Protein AF-A0A438WHZ0-F1 (afdb_monomer)

Organism: Helicobacter pylori (NCBI:txid210)

Radius of gyration: 22.75 Å; Cα contacts (8 Å, |Δi|>4): 110; chains: 1; bounding box: 43×50×58 Å

Solvent-accessible surface area (backbone atoms only — not comparable to full-atom values): 9147 Å² total; per-residue (Å²): 115,96,33,49,92,77,42,52,37,65,70,54,37,53,51,55,51,53,49,48,54,52,37,53,52,42,37,76,73,68,42,62,84,46,45,66,60,40,54,50,50,60,59,53,35,48,52,41,47,31,70,58,49,83,63,73,44,64,56,17,81,72,33,96,82,54,52,52,55,29,53,59,36,46,59,72,66,65,79,54,83,65,53,58,62,52,50,52,54,44,67,78,35,46,71,59,50,51,50,52,52,42,49,51,32,46,51,51,49,53,50,31,73,75,64,33,46,70,51,44,31,54,49,27,49,54,51,24,74,77,40,74,90,48,71,70,55,53,81,81,60,74,72,53,80,83,76,79,84,71,84,77,77,72,78,83,126

Sequence (157 aa):
CPSKDLSLTPRQRIVIHREIERLKERVSHGHNEDQALLDELLKESEYLAHATCAVCHMCSTLCPLKIDTGSIALNHYQKNPKGEKIASKILNHMQTTTSVARFSLKSARVVQNLIGPHNLVSLTKGIKKFIKPFPKAFHYMPKNNAYPLENKTLKGG

Secondary structure (DSSP, 8-state):
-TTTTTS--HHHHHHHHHHHHHHHHHHHTT-GGGHHHHHHHHHHHIIIIIIT-----HHHHH-TT---THHHHHHHH---HHHHHHHHHHHHTHHHHHHHHHHHHHHHHHHHHHH-HHHHH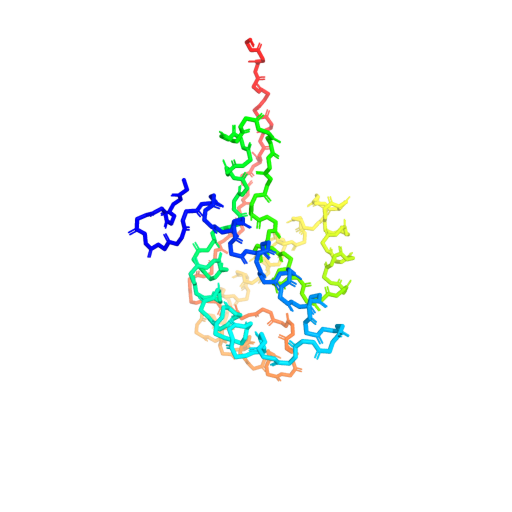HHHHHHHHH-TTSPPP-TTPPPPP------------

pLDDT: mean 90.45, std 9.3, range [38.38, 98.44]

Structure (mmCIF, N/CA/C/O backbone):
data_AF-A0A438WHZ0-F1
#
_entry.id   AF-A0A438WHZ0-F1
#
loop_
_atom_site.group_PDB
_atom_site.id
_atom_site.type_symbol
_atom_site.label_atom_id
_atom_site.label_alt_id
_atom_site.label_comp_id
_atom_site.label_asym_id
_atom_site.label_entity_id
_atom_site.label_seq_id
_atom_site.pdbx_PDB_ins_code
_atom_site.Cartn_x
_atom_site.Cartn_y
_atom_site.Cartn_z
_atom_site.occupancy
_atom_site.B_iso_or_equiv
_atom_site.auth_seq_id
_atom_site.auth_comp_id
_atom_site.auth_asym_id
_atom_site.auth_atom_id
_atom_site.pdbx_PDB_model_num
ATOM 1 N N . CYS A 1 1 ? -14.183 9.418 -6.161 1.00 90.19 1 CYS A N 1
ATOM 2 C CA . CYS A 1 1 ? -13.502 8.205 -5.657 1.00 90.19 1 CYS A CA 1
ATOM 3 C C . CYS A 1 1 ? -13.753 7.089 -6.661 1.00 90.19 1 CYS A C 1
ATOM 5 O O . CYS A 1 1 ? -14.927 6.809 -6.871 1.00 90.19 1 CYS A O 1
ATOM 7 N N . PRO A 1 2 ? -12.721 6.491 -7.283 1.00 91.50 2 PRO A N 1
ATOM 8 C CA . PRO A 1 2 ? -12.910 5.463 -8.315 1.00 91.50 2 PRO A CA 1
ATOM 9 C C . PRO A 1 2 ? -13.674 4.222 -7.833 1.00 91.50 2 PRO A C 1
ATOM 11 O O . PRO A 1 2 ? -14.316 3.554 -8.626 1.00 91.50 2 PRO A O 1
ATOM 14 N N . SER A 1 3 ? -13.641 3.935 -6.530 1.00 93.19 3 SER A N 1
ATOM 15 C CA . SER A 1 3 ? -14.299 2.776 -5.919 1.00 93.19 3 SER A CA 1
ATOM 16 C C . SER A 1 3 ? -15.719 3.039 -5.406 1.00 93.19 3 SER A C 1
ATOM 18 O O . SER A 1 3 ? -16.276 2.178 -4.734 1.00 93.19 3 SER A O 1
ATOM 20 N N . LYS A 1 4 ? -16.296 4.223 -5.667 1.00 90.50 4 LYS A N 1
ATOM 21 C CA . LYS A 1 4 ? -17.597 4.637 -5.105 1.00 90.50 4 LYS A CA 1
ATOM 22 C C . LYS A 1 4 ? -18.710 3.621 -5.387 1.00 90.50 4 LYS A C 1
ATOM 24 O O . LYS A 1 4 ? -19.494 3.352 -4.490 1.00 90.50 4 LYS A O 1
ATOM 29 N N . ASP A 1 5 ? -18.744 3.082 -6.602 1.00 93.62 5 ASP A N 1
ATOM 30 C CA . ASP A 1 5 ? -19.799 2.171 -7.062 1.00 93.62 5 ASP A CA 1
ATOM 31 C C . ASP A 1 5 ? -19.367 0.690 -6.992 1.00 93.62 5 ASP A C 1
ATOM 33 O O . ASP A 1 5 ? -20.034 -0.183 -7.532 1.00 93.62 5 ASP A O 1
ATOM 37 N N . LEU A 1 6 ? -18.235 0.405 -6.331 1.00 95.81 6 LEU A N 1
ATOM 38 C CA . LEU A 1 6 ? -17.695 -0.946 -6.128 1.00 95.81 6 LEU A CA 1
ATOM 39 C C . LEU A 1 6 ? -17.699 -1.359 -4.648 1.00 95.81 6 LEU A C 1
ATOM 41 O O . LEU A 1 6 ? -17.909 -2.525 -4.334 1.00 95.81 6 LEU A O 1
ATOM 45 N N . SER A 1 7 ? -17.409 -0.428 -3.737 1.00 96.25 7 SER A N 1
ATOM 46 C CA . SER A 1 7 ? -17.260 -0.701 -2.304 1.00 96.25 7 SER A CA 1
ATOM 47 C C . SER A 1 7 ? -17.620 0.525 -1.456 1.00 96.25 7 SER A C 1
ATOM 49 O O . SER A 1 7 ? -18.356 1.404 -1.901 1.00 96.25 7 SER A O 1
ATOM 51 N N . LEU A 1 8 ? -17.111 0.614 -0.219 1.00 96.69 8 LEU A N 1
ATOM 52 C CA . LEU A 1 8 ? -17.394 1.744 0.661 1.00 96.69 8 LEU A CA 1
ATOM 53 C C . LEU A 1 8 ? 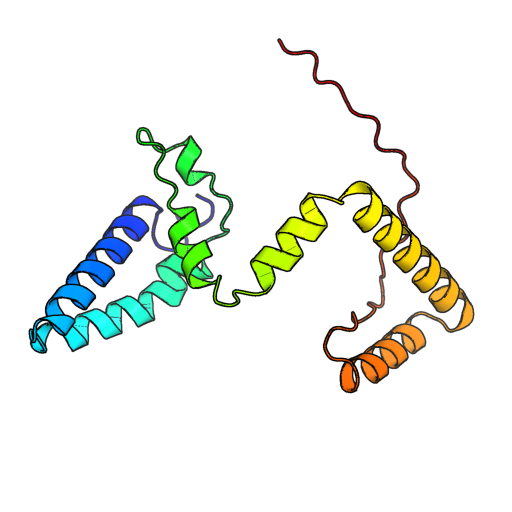-16.854 3.054 0.086 1.00 96.69 8 LEU A C 1
ATOM 55 O O . LEU A 1 8 ? -15.689 3.168 -0.317 1.00 96.69 8 LEU A O 1
ATOM 59 N N . THR A 1 9 ? -17.688 4.087 0.149 1.00 96.00 9 THR A N 1
ATOM 60 C CA . THR A 1 9 ? -17.300 5.465 -0.153 1.00 96.00 9 THR A CA 1
ATOM 61 C C . THR A 1 9 ? -16.282 5.992 0.867 1.00 96.00 9 THR A C 1
ATOM 63 O O . THR A 1 9 ? -16.221 5.497 1.995 1.00 96.00 9 THR A O 1
ATOM 66 N N . PRO A 1 10 ? -15.511 7.052 0.548 1.00 95.75 10 PRO A N 1
ATOM 67 C CA . PRO A 1 10 ? -14.549 7.614 1.495 1.00 95.75 10 PRO A CA 1
ATOM 68 C C . PRO A 1 10 ? -15.151 7.976 2.863 1.00 95.75 10 PRO A C 1
ATOM 70 O O . PRO A 1 10 ? -14.546 7.700 3.893 1.00 95.75 10 PRO A O 1
ATOM 73 N N . ARG A 1 11 ? -16.374 8.528 2.904 1.00 95.44 11 ARG A N 1
ATOM 74 C CA . ARG A 1 11 ? -17.043 8.858 4.175 1.00 95.44 11 ARG A CA 1
ATOM 75 C C . ARG A 1 11 ? -17.396 7.609 4.983 1.00 95.44 11 ARG A C 1
ATOM 77 O O . ARG A 1 11 ? -17.155 7.590 6.183 1.00 95.44 11 ARG A O 1
ATOM 84 N N . GLN A 1 12 ? -17.898 6.559 4.333 1.00 96.62 12 GLN A N 1
ATOM 85 C CA . GLN A 1 12 ? -18.188 5.287 5.003 1.00 96.62 12 GLN A CA 1
ATOM 86 C C . GLN A 1 12 ? -16.912 4.618 5.535 1.00 96.62 12 GLN A C 1
ATOM 88 O O . GLN A 1 12 ? -16.923 4.089 6.640 1.00 96.62 12 GLN A O 1
ATOM 93 N N . ARG A 1 13 ? -15.785 4.712 4.814 1.00 97.19 13 ARG A N 1
ATOM 94 C CA . ARG A 1 13 ? -14.484 4.204 5.292 1.00 97.19 13 ARG A CA 1
ATOM 95 C C . ARG A 1 13 ? -14.008 4.905 6.561 1.00 97.19 13 ARG A C 1
ATOM 97 O O . ARG A 1 13 ? -13.473 4.242 7.438 1.00 97.19 13 ARG A O 1
ATOM 104 N N . ILE A 1 14 ? -14.224 6.220 6.676 1.00 97.06 14 ILE A N 1
ATOM 105 C CA . ILE A 1 14 ? -13.937 6.956 7.919 1.00 97.06 14 ILE A CA 1
ATOM 106 C C . ILE A 1 14 ? -14.783 6.398 9.068 1.00 97.06 14 ILE A C 1
ATOM 108 O O . ILE A 1 14 ? -14.249 6.174 10.147 1.00 97.06 14 ILE A O 1
ATOM 112 N N . VAL A 1 15 ? -16.081 6.171 8.845 1.00 97.75 15 VAL A N 1
ATOM 113 C CA . VAL A 1 15 ? -16.986 5.642 9.881 1.00 97.75 15 VAL A CA 1
ATOM 114 C C . VAL A 1 15 ? -16.538 4.257 10.343 1.00 97.75 15 VAL A C 1
ATOM 116 O O . VAL A 1 15 ? -16.323 4.074 11.535 1.00 97.75 15 VAL A O 1
ATOM 119 N N . ILE A 1 16 ? -16.313 3.325 9.411 1.00 97.62 16 ILE A N 1
ATOM 120 C CA . ILE A 1 16 ? -15.848 1.969 9.739 1.00 97.62 16 ILE A CA 1
ATOM 121 C C . ILE A 1 16 ? -14.506 2.003 10.469 1.00 97.62 16 ILE A C 1
ATOM 123 O O . ILE A 1 16 ? -14.343 1.324 11.474 1.00 97.62 16 ILE A O 1
ATOM 127 N N . HIS A 1 17 ? -13.558 2.829 10.022 1.00 97.56 17 HIS A N 1
ATOM 128 C CA . HIS A 1 17 ? -12.271 2.951 10.699 1.00 97.56 17 HIS A CA 1
ATOM 129 C C . HIS A 1 17 ? -12.419 3.465 12.137 1.00 97.56 17 HIS A C 1
ATOM 131 O O . HIS A 1 17 ? -11.844 2.884 13.050 1.00 97.56 17 HIS A O 1
ATOM 137 N N . ARG A 1 18 ? -13.220 4.515 12.356 1.00 97.94 18 ARG A N 1
ATOM 138 C CA . ARG A 1 18 ? -13.469 5.052 13.705 1.00 97.94 18 ARG A CA 1
ATOM 139 C C . ARG A 1 18 ? -14.157 4.034 14.604 1.00 97.94 18 ARG A C 1
ATOM 141 O O . ARG A 1 18 ? -13.828 3.967 15.781 1.00 97.94 18 ARG A O 1
ATOM 148 N N . GLU A 1 19 ? -15.080 3.255 14.053 1.00 98.19 19 GLU A N 1
ATOM 149 C CA . GLU A 1 19 ? -15.766 2.207 14.802 1.00 98.19 19 GLU A CA 1
ATOM 150 C C . GLU A 1 19 ? -14.821 1.065 15.181 1.00 98.19 19 GLU A C 1
ATOM 152 O O . GLU A 1 19 ? -14.816 0.640 16.330 1.00 98.19 19 GLU A O 1
ATOM 157 N N . ILE A 1 20 ? -13.950 0.635 14.263 1.00 98.06 20 ILE A N 1
ATOM 158 C CA . ILE A 1 20 ? -12.895 -0.342 14.559 1.00 98.06 20 ILE A CA 1
ATOM 159 C C . ILE A 1 20 ? -11.992 0.161 15.693 1.00 98.06 20 ILE A C 1
ATOM 161 O O . ILE A 1 20 ? -11.720 -0.589 16.625 1.00 98.06 20 ILE A O 1
ATOM 165 N N . GLU A 1 21 ? -11.537 1.417 15.650 1.00 97.88 21 GLU A N 1
ATOM 166 C CA . GLU A 1 21 ? -10.695 1.972 16.722 1.00 97.88 21 GLU A CA 1
ATOM 167 C C . GLU A 1 21 ? -11.448 2.069 18.059 1.00 97.88 21 GLU A C 1
ATOM 169 O O . GLU A 1 21 ? -10.898 1.700 19.097 1.00 97.88 21 GLU A O 1
ATOM 174 N N . ARG A 1 22 ? -12.728 2.465 18.040 1.00 98.38 22 ARG A N 1
ATOM 175 C CA . ARG A 1 22 ? -13.587 2.486 19.235 1.00 98.38 22 ARG A CA 1
ATOM 176 C C . ARG A 1 22 ? -13.746 1.090 19.847 1.00 98.38 22 ARG A C 1
ATOM 178 O O . ARG A 1 22 ? -13.654 0.939 21.063 1.00 98.38 22 ARG A O 1
ATOM 185 N N . LEU A 1 23 ? -13.988 0.070 19.023 1.00 98.38 23 LEU A N 1
ATOM 186 C CA . LEU A 1 23 ? -14.145 -1.313 19.482 1.00 98.38 23 LEU A CA 1
ATOM 187 C C . LEU A 1 23 ? -12.828 -1.882 20.019 1.00 98.38 23 LEU A C 1
ATOM 189 O O . LEU A 1 23 ? -12.837 -2.516 21.070 1.00 98.38 23 LEU A O 1
ATOM 193 N N . LYS A 1 24 ? -11.687 -1.604 19.369 1.00 97.75 24 LYS A N 1
ATOM 194 C CA . LYS A 1 24 ? -10.358 -1.971 19.897 1.00 97.75 24 LYS A CA 1
ATOM 195 C C . LYS A 1 24 ? -10.135 -1.402 21.295 1.00 97.75 24 LYS A C 1
ATOM 197 O O . LYS A 1 24 ? -9.682 -2.123 22.182 1.00 97.75 24 LYS A O 1
ATOM 202 N N . GLU A 1 25 ? -10.466 -0.127 21.491 1.00 98.06 25 GLU A N 1
ATOM 203 C CA . GLU A 1 25 ? -10.366 0.518 22.798 1.00 98.06 25 GLU A CA 1
ATOM 204 C C . GLU A 1 25 ? -11.272 -0.180 23.819 1.00 98.06 25 GLU A C 1
ATOM 206 O O . GLU A 1 25 ? -10.791 -0.572 24.881 1.00 98.06 25 GLU A O 1
ATOM 211 N N . ARG A 1 26 ? -12.548 -0.425 23.500 1.00 98.00 26 ARG A N 1
ATOM 212 C CA . ARG A 1 26 ? -13.471 -1.107 24.424 1.00 98.00 26 ARG A CA 1
ATOM 213 C C . ARG A 1 26 ? -13.014 -2.512 24.805 1.00 98.00 26 ARG A C 1
ATOM 215 O O . ARG A 1 26 ? -12.980 -2.825 25.996 1.00 98.00 26 ARG A O 1
ATOM 222 N N . VAL A 1 27 ? -12.604 -3.321 23.831 1.00 97.56 27 VAL A N 1
ATOM 223 C CA . VAL A 1 27 ? -12.056 -4.664 24.072 1.00 97.56 27 VAL A CA 1
ATOM 224 C C . VAL A 1 27 ? -10.834 -4.588 24.992 1.00 97.56 27 VAL A C 1
ATOM 226 O O . VAL A 1 27 ? -10.744 -5.346 25.955 1.00 97.56 27 VAL A O 1
ATOM 229 N N . SER A 1 28 ? -9.925 -3.631 24.767 1.00 96.38 28 SER A N 1
ATOM 230 C CA . SER A 1 28 ? -8.739 -3.457 25.622 1.00 96.38 28 SER A CA 1
ATOM 231 C C . SER A 1 28 ? -9.067 -3.083 27.076 1.00 96.38 28 SER A C 1
ATOM 233 O O . SER A 1 28 ? -8.283 -3.386 27.972 1.00 96.38 28 SER A O 1
ATOM 235 N N . HIS A 1 29 ? -10.244 -2.497 27.321 1.00 97.00 29 HIS A N 1
ATOM 236 C CA . HIS A 1 29 ? -10.765 -2.176 28.655 1.00 97.00 29 HIS A CA 1
ATOM 237 C C . HIS A 1 29 ? -11.614 -3.305 29.276 1.00 97.00 29 HIS A C 1
ATOM 239 O O . HIS A 1 29 ? -12.212 -3.110 30.332 1.00 97.00 29 HIS A O 1
ATOM 245 N N . GLY A 1 30 ? -11.665 -4.490 28.656 1.00 94.56 30 GLY A N 1
ATOM 246 C CA . GLY A 1 30 ? -12.336 -5.674 29.204 1.00 94.56 30 GLY A CA 1
ATOM 247 C C . GLY A 1 30 ? -13.766 -5.910 28.711 1.00 94.56 30 GLY A C 1
ATOM 248 O O . GLY A 1 30 ? -14.410 -6.848 29.182 1.00 94.56 30 GLY A O 1
ATOM 249 N N . HIS A 1 31 ? -14.260 -5.120 27.750 1.00 95.31 31 HIS A N 1
ATOM 250 C CA . HIS A 1 31 ? -15.553 -5.350 27.088 1.00 95.31 31 HIS A CA 1
ATOM 251 C C . HIS A 1 31 ? -15.442 -6.436 26.011 1.00 95.31 31 HIS A C 1
ATOM 253 O O . HIS A 1 31 ? -15.462 -6.159 24.811 1.00 95.31 31 HIS A O 1
ATOM 259 N N . ASN A 1 32 ? -15.279 -7.688 26.435 1.00 93.62 32 ASN A N 1
ATOM 260 C CA . ASN A 1 32 ? -15.063 -8.815 25.524 1.00 93.62 32 ASN A CA 1
ATOM 261 C C . ASN A 1 32 ? -16.284 -9.129 24.640 1.00 93.62 32 ASN A C 1
ATOM 263 O O . ASN A 1 32 ? -16.133 -9.790 23.614 1.00 93.62 32 ASN A O 1
ATOM 267 N N . GLU A 1 33 ? -17.480 -8.648 24.995 1.00 95.88 33 GLU A N 1
ATOM 268 C CA . GLU A 1 33 ? -18.689 -8.778 24.174 1.00 95.88 33 GLU A CA 1
ATOM 269 C C . GLU A 1 33 ? -18.556 -8.117 22.789 1.00 95.88 33 GLU A C 1
ATOM 271 O O . GLU A 1 33 ? -19.168 -8.574 21.824 1.00 95.88 33 GLU A O 1
ATOM 276 N N . ASP A 1 34 ? -17.705 -7.094 22.671 1.00 96.81 34 ASP A N 1
ATOM 277 C CA . ASP A 1 34 ? -17.465 -6.353 21.428 1.00 96.81 34 ASP A CA 1
ATOM 278 C C . ASP A 1 34 ? -16.502 -7.082 20.467 1.00 96.81 34 ASP A C 1
ATOM 280 O O . ASP A 1 34 ? -16.398 -6.711 19.294 1.00 96.81 34 ASP A O 1
ATOM 284 N N . GLN A 1 35 ? -15.804 -8.125 20.936 1.00 97.69 35 GLN A N 1
ATOM 285 C CA . GLN A 1 35 ? -14.753 -8.815 20.178 1.00 97.69 35 GLN A CA 1
ATOM 286 C C . GLN A 1 35 ? -15.276 -9.406 18.862 1.00 97.69 35 GLN A C 1
ATOM 288 O O . GLN A 1 35 ? -14.630 -9.270 17.825 1.00 97.69 35 GLN A O 1
ATOM 293 N N . ALA A 1 36 ? -16.464 -10.017 18.883 1.00 97.81 36 ALA A N 1
ATOM 294 C CA . ALA A 1 36 ? -17.042 -10.651 17.698 1.00 97.81 36 ALA A CA 1
ATOM 295 C C . ALA A 1 36 ? -17.312 -9.637 16.573 1.00 97.81 36 ALA A C 1
ATOM 297 O O . ALA A 1 36 ? -16.990 -9.894 15.413 1.00 97.81 36 ALA A O 1
ATOM 298 N N . LEU A 1 37 ? -17.848 -8.463 16.923 1.00 97.94 37 LEU A N 1
ATOM 299 C CA . LEU A 1 37 ? -18.095 -7.386 15.966 1.00 97.94 37 LEU A CA 1
ATOM 300 C C . LEU A 1 37 ? -16.782 -6.779 15.457 1.00 97.94 37 LEU A C 1
ATOM 302 O O . LEU A 1 37 ? -16.661 -6.479 14.269 1.00 97.94 37 LEU A O 1
ATOM 306 N N . LEU A 1 38 ? -15.792 -6.607 16.338 1.00 98.44 38 LEU A N 1
ATOM 307 C CA . LEU A 1 38 ? -14.470 -6.116 15.951 1.00 98.44 38 LEU A CA 1
ATOM 308 C C . LEU A 1 38 ? -13.823 -7.027 14.900 1.00 98.44 38 LEU A C 1
ATOM 310 O O . LEU A 1 38 ? -13.335 -6.532 13.882 1.00 98.44 38 LEU A O 1
ATOM 314 N N . ASP A 1 39 ? -13.846 -8.340 15.124 1.00 98.25 39 ASP A N 1
ATOM 315 C CA . ASP A 1 39 ? -13.258 -9.320 14.209 1.00 98.25 39 ASP A CA 1
ATOM 316 C C . ASP A 1 39 ? -13.969 -9.337 12.849 1.00 98.25 39 ASP A C 1
ATOM 318 O O . ASP A 1 39 ? -13.313 -9.399 11.804 1.00 98.25 39 ASP A O 1
ATOM 322 N N . GLU A 1 40 ? -15.299 -9.218 12.841 1.00 98.06 40 GLU A N 1
ATOM 323 C CA . GLU A 1 40 ? -16.081 -9.102 11.608 1.00 98.06 40 GLU A CA 1
ATOM 324 C C . GLU A 1 40 ? -15.721 -7.830 10.828 1.00 98.06 40 GLU A C 1
ATOM 326 O O . GLU A 1 40 ? -15.415 -7.898 9.634 1.00 98.06 40 GLU A O 1
ATOM 331 N N . LEU A 1 41 ? -15.677 -6.674 11.499 1.00 98.06 41 LEU A N 1
ATOM 332 C CA . LEU A 1 41 ? -15.341 -5.408 10.848 1.00 98.06 41 LEU A CA 1
ATOM 333 C C . LEU A 1 41 ? -13.911 -5.394 10.307 1.00 98.06 41 LEU A C 1
ATOM 335 O O . LEU A 1 41 ? -13.705 -4.914 9.193 1.00 98.06 41 LEU A O 1
ATOM 339 N N . LEU A 1 42 ? -12.941 -5.930 11.054 1.00 97.69 42 LEU A N 1
ATOM 340 C CA . LEU A 1 42 ? -11.555 -6.057 10.593 1.00 97.69 42 LEU A CA 1
ATOM 341 C C . LEU A 1 42 ? -11.453 -6.946 9.351 1.00 97.69 42 LEU A C 1
ATOM 343 O O . LEU A 1 42 ? -10.704 -6.633 8.426 1.00 97.69 42 LEU A O 1
ATOM 347 N N . LYS A 1 43 ? -12.211 -8.045 9.312 1.00 98.12 43 LYS A N 1
ATOM 348 C CA . LYS A 1 43 ? -12.224 -8.965 8.173 1.00 98.12 43 LYS A CA 1
ATOM 349 C C . LYS A 1 43 ? -12.836 -8.317 6.931 1.00 98.12 43 LYS A C 1
ATOM 351 O O . LYS A 1 43 ? -12.234 -8.362 5.859 1.00 98.12 43 LYS A O 1
ATOM 356 N N . GLU A 1 44 ? -14.012 -7.713 7.055 1.00 97.69 44 GLU A N 1
ATOM 357 C CA . GLU A 1 44 ? -14.722 -7.124 5.914 1.00 97.69 44 GLU A CA 1
ATOM 358 C C . GLU A 1 44 ? -14.045 -5.834 5.411 1.00 97.69 44 GLU A C 1
ATOM 360 O O . GLU A 1 44 ? -14.036 -5.544 4.204 1.00 97.69 44 GLU A O 1
ATOM 365 N N . SER A 1 45 ? -13.399 -5.068 6.304 1.00 97.00 45 SER A N 1
ATOM 366 C CA . SER A 1 45 ? -12.688 -3.842 5.925 1.00 97.00 45 SER A CA 1
ATOM 367 C C . SER A 1 45 ? -11.499 -4.103 4.997 1.00 97.00 45 SER A C 1
ATOM 369 O O . SER A 1 45 ? -11.181 -3.230 4.180 1.00 97.00 45 SER A O 1
ATOM 371 N N . GLU A 1 46 ? -10.885 -5.293 5.044 1.00 97.38 46 GLU A N 1
ATOM 372 C CA . GLU A 1 46 ? -9.790 -5.686 4.143 1.00 97.38 46 GLU A CA 1
ATOM 373 C C . GLU A 1 46 ? -10.144 -5.443 2.678 1.00 97.38 46 GLU A C 1
ATOM 375 O O . GLU A 1 46 ? -9.385 -4.796 1.954 1.00 97.38 46 GLU A O 1
ATOM 380 N N . TYR A 1 47 ? -11.320 -5.884 2.237 1.00 97.31 47 TYR A N 1
ATOM 381 C CA . TYR A 1 47 ? -11.752 -5.660 0.862 1.00 97.31 47 TYR A CA 1
ATOM 382 C C . TYR A 1 47 ? -12.469 -4.316 0.701 1.00 97.31 47 TYR A C 1
ATOM 384 O O . TYR A 1 47 ? -12.122 -3.495 -0.162 1.00 97.31 47 TYR A O 1
ATOM 392 N N . LEU A 1 48 ? -13.461 -4.066 1.557 1.00 96.94 48 LEU A N 1
ATOM 393 C CA . LEU A 1 48 ? -14.410 -2.972 1.379 1.00 96.94 48 LEU A CA 1
ATOM 394 C C . LEU A 1 48 ? -13.802 -1.584 1.630 1.00 96.94 48 LEU A C 1
ATOM 396 O O . LEU A 1 48 ? -14.239 -0.605 1.016 1.00 96.94 48 LEU A O 1
ATOM 400 N N . ALA A 1 49 ? -12.780 -1.490 2.485 1.00 95.62 49 ALA A N 1
ATOM 401 C CA . ALA A 1 49 ? -12.118 -0.232 2.827 1.00 95.62 49 ALA A CA 1
ATOM 402 C C . ALA A 1 49 ? -10.683 -0.130 2.285 1.00 95.62 49 ALA A C 1
ATOM 404 O O . ALA A 1 49 ? -10.296 0.952 1.823 1.00 95.62 49 ALA A O 1
ATOM 405 N N . HIS A 1 50 ? -9.909 -1.221 2.317 1.00 96.25 50 HIS A N 1
ATOM 406 C CA . HIS A 1 50 ? -8.472 -1.185 2.025 1.00 96.25 50 HIS A CA 1
ATOM 407 C C . HIS A 1 50 ? -8.133 -1.617 0.590 1.00 96.25 50 HIS A C 1
ATOM 409 O O . HIS A 1 50 ? -7.647 -0.786 -0.179 1.00 96.25 50 HIS A O 1
ATOM 415 N N . ALA A 1 51 ? -8.442 -2.853 0.184 1.00 95.94 51 ALA A N 1
ATOM 416 C CA . ALA A 1 51 ? -8.027 -3.414 -1.113 1.00 95.94 51 ALA A CA 1
ATOM 417 C C . ALA A 1 51 ? -8.631 -2.686 -2.314 1.00 95.94 51 ALA A C 1
ATOM 419 O O . ALA A 1 51 ? -8.003 -2.555 -3.362 1.00 95.94 51 ALA A O 1
ATOM 420 N N . THR A 1 52 ? -9.840 -2.161 -2.150 1.00 96.56 52 THR A N 1
ATOM 421 C CA . THR A 1 52 ? -10.521 -1.364 -3.176 1.00 96.56 52 THR A CA 1
ATOM 422 C C . THR A 1 52 ? -10.109 0.116 -3.153 1.00 96.56 52 THR A C 1
ATOM 424 O O . THR A 1 52 ? -10.668 0.931 -3.886 1.00 96.56 52 THR A O 1
ATOM 427 N N . CYS A 1 53 ? -9.170 0.532 -2.295 1.00 95.75 53 CYS A N 1
ATOM 428 C CA . CYS A 1 53 ? -8.622 1.888 -2.286 1.00 95.75 53 CYS A CA 1
ATOM 429 C C . CYS A 1 53 ? -7.450 2.025 -3.262 1.00 95.75 53 CYS A C 1
ATOM 431 O O . CYS A 1 53 ? -6.438 1.354 -3.119 1.00 95.75 53 CYS A O 1
ATOM 433 N N . ALA A 1 54 ? -7.529 2.987 -4.183 1.00 94.75 54 ALA A N 1
ATOM 434 C CA . ALA A 1 54 ? -6.409 3.311 -5.071 1.00 94.75 54 ALA A CA 1
ATOM 435 C C . ALA A 1 54 ? -5.289 4.129 -4.394 1.00 94.75 54 ALA A C 1
ATOM 437 O O . ALA A 1 54 ? -4.280 4.404 -5.031 1.00 94.75 54 ALA A O 1
ATOM 438 N N . VAL A 1 55 ? -5.489 4.582 -3.146 1.00 95.19 55 VAL A N 1
ATOM 439 C CA . VAL A 1 55 ? -4.521 5.399 -2.381 1.00 95.19 55 VAL A CA 1
ATOM 440 C C . VAL A 1 55 ? -4.039 6.633 -3.172 1.00 95.19 55 VAL A C 1
ATOM 442 O O . VAL A 1 55 ? -2.893 7.051 -3.120 1.00 95.19 55 VAL A O 1
ATOM 445 N N . CYS A 1 56 ? -4.942 7.239 -3.946 1.00 94.31 56 CYS A N 1
ATOM 446 C CA . CYS A 1 56 ? -4.643 8.421 -4.762 1.00 94.31 56 CYS A CA 1
ATOM 447 C C . CYS A 1 56 ? -4.804 9.749 -4.003 1.00 94.31 56 CYS A C 1
ATOM 449 O O . CYS A 1 56 ? -4.552 10.803 -4.575 1.00 94.31 56 CYS A O 1
ATOM 451 N N . HIS A 1 57 ? -5.294 9.718 -2.758 1.00 94.50 57 HIS A N 1
ATOM 452 C CA . HIS A 1 57 ? -5.529 10.884 -1.888 1.00 94.50 57 HIS A CA 1
ATOM 453 C C . HIS A 1 57 ? -6.476 11.975 -2.443 1.00 94.50 57 HIS A C 1
ATOM 455 O O . HIS A 1 57 ? -6.760 12.962 -1.768 1.00 94.50 57 HIS A O 1
ATOM 461 N N . MET A 1 58 ? -7.087 11.773 -3.618 1.00 94.00 58 MET A N 1
ATOM 462 C CA . MET A 1 58 ? -8.052 12.708 -4.227 1.00 94.00 58 MET A CA 1
ATOM 463 C C . MET A 1 58 ? -9.332 12.908 -3.399 1.00 94.00 58 MET A C 1
ATOM 465 O O . MET A 1 58 ? -10.108 13.819 -3.659 1.00 94.00 58 MET A O 1
ATOM 469 N N . CYS A 1 59 ? -9.600 12.063 -2.401 1.00 94.31 59 CYS A N 1
ATOM 470 C CA . CYS A 1 59 ? -10.682 12.316 -1.451 1.00 94.31 59 CYS A CA 1
ATOM 471 C C . CYS A 1 59 ? -10.435 13.573 -0.604 1.00 94.31 59 CYS A C 1
ATOM 473 O O . CYS A 1 59 ? -11.403 14.242 -0.249 1.00 94.31 59 CYS A O 1
ATOM 475 N N . SER A 1 60 ? -9.171 13.910 -0.321 1.00 95.69 60 SER A N 1
ATOM 476 C CA . SER A 1 60 ? -8.808 15.085 0.478 1.00 95.69 60 SER A CA 1
ATOM 477 C C . SER A 1 60 ? -9.151 16.391 -0.242 1.00 95.69 60 SER A C 1
ATOM 479 O O . SER A 1 60 ? -9.685 17.308 0.374 1.00 95.69 60 SER A O 1
ATOM 481 N N . THR A 1 61 ? -8.954 16.449 -1.564 1.00 94.25 61 THR A N 1
ATOM 482 C CA . THR A 1 61 ? -9.238 17.655 -2.363 1.00 94.25 61 THR A CA 1
ATOM 483 C C . THR A 1 61 ? -10.729 17.983 -2.444 1.00 94.25 61 THR A C 1
ATOM 485 O O . THR A 1 61 ? -11.094 19.145 -2.586 1.00 94.25 61 THR A O 1
ATOM 488 N N . LEU A 1 62 ? -11.592 16.969 -2.334 1.00 91.75 62 LEU A N 1
ATOM 489 C CA . LEU A 1 62 ? -13.050 17.119 -2.343 1.00 91.75 62 LEU A CA 1
ATOM 490 C C . LEU A 1 62 ? -13.645 17.281 -0.937 1.00 91.75 62 LEU A C 1
ATOM 492 O O . LEU A 1 62 ? -14.812 17.647 -0.797 1.00 91.75 62 LEU A O 1
ATOM 496 N N . CYS A 1 63 ? -12.892 16.953 0.115 1.00 94.00 63 CYS A N 1
ATOM 497 C CA . CYS A 1 63 ? -13.374 17.046 1.484 1.00 94.00 63 CYS A CA 1
ATOM 498 C C . CYS A 1 63 ? -13.286 18.504 1.970 1.00 94.00 63 CYS A C 1
ATOM 500 O O . CYS A 1 63 ? -12.183 19.046 2.017 1.00 94.00 63 CYS A O 1
ATOM 502 N N . PRO A 1 64 ? -14.385 19.132 2.432 1.00 95.38 64 PRO A N 1
ATOM 503 C CA . PRO A 1 64 ? -14.336 20.505 2.949 1.00 95.38 64 PRO A CA 1
ATOM 504 C C . PRO A 1 64 ? -13.439 20.643 4.189 1.00 95.38 64 PRO A C 1
ATOM 506 O O . PRO A 1 64 ? -12.905 21.712 4.454 1.00 95.38 64 PRO A O 1
ATOM 509 N N . LEU A 1 65 ? -13.236 19.545 4.924 1.00 95.62 65 LEU A N 1
ATOM 510 C CA . LEU A 1 65 ? -12.362 19.475 6.096 1.00 95.62 65 LEU A CA 1
ATOM 511 C C . LEU A 1 65 ? -10.949 18.969 5.761 1.00 95.62 65 LEU A C 1
ATOM 513 O O . LEU A 1 65 ? -10.165 18.723 6.671 1.00 95.62 65 LEU A O 1
ATOM 517 N N . LYS A 1 66 ? -10.632 18.761 4.473 1.00 93.50 66 LYS A N 1
ATOM 518 C CA . LYS A 1 66 ? -9.336 18.249 3.986 1.00 93.50 66 LYS A CA 1
ATOM 519 C C . LYS A 1 66 ? -8.900 16.921 4.622 1.00 93.50 66 LYS A C 1
ATOM 521 O O . LYS A 1 66 ? -7.711 16.626 4.723 1.00 93.50 66 LYS A O 1
ATOM 526 N N . ILE A 1 67 ? -9.866 16.100 5.040 1.00 95.62 67 ILE A N 1
ATOM 527 C CA . ILE A 1 67 ? -9.590 14.786 5.624 1.00 95.62 67 ILE A CA 1
ATOM 528 C C . ILE A 1 67 ? -9.088 13.855 4.525 1.00 95.62 67 ILE A C 1
ATOM 530 O O . ILE A 1 67 ? -9.777 13.605 3.531 1.00 95.62 67 ILE A O 1
ATOM 534 N N . ASP A 1 68 ? -7.904 13.293 4.735 1.00 95.31 68 ASP A N 1
ATOM 535 C CA . ASP A 1 68 ? -7.318 12.321 3.830 1.00 95.31 68 ASP A CA 1
ATOM 536 C C . ASP A 1 68 ? -7.684 10.882 4.214 1.00 95.31 68 ASP A C 1
ATOM 538 O O . ASP A 1 68 ? -6.967 10.185 4.929 1.00 95.31 68 ASP A O 1
ATOM 542 N N . THR A 1 69 ? -8.809 10.404 3.687 1.00 95.88 69 THR A N 1
ATOM 543 C CA . THR A 1 69 ? -9.229 9.004 3.846 1.00 95.88 69 THR A CA 1
ATOM 544 C C . THR A 1 69 ? -8.253 8.011 3.206 1.00 95.88 69 THR A C 1
ATOM 546 O O . THR A 1 69 ? -8.188 6.861 3.638 1.00 95.88 69 THR A O 1
ATOM 549 N N . GLY A 1 70 ? -7.495 8.419 2.179 1.00 95.56 70 GLY A N 1
ATOM 550 C CA . GLY A 1 70 ? -6.537 7.543 1.498 1.00 95.56 70 GLY A CA 1
ATOM 551 C C . GLY A 1 70 ? -5.467 7.015 2.452 1.00 95.56 70 GLY A C 1
ATOM 552 O O . GLY A 1 70 ? -5.080 5.849 2.351 1.00 95.56 70 GLY A O 1
ATOM 553 N N . SER A 1 71 ? -5.089 7.835 3.436 1.00 95.56 71 SER A N 1
ATOM 554 C CA . SER A 1 71 ? -4.132 7.479 4.484 1.00 95.56 71 SER A CA 1
ATOM 555 C C . SER A 1 71 ? -4.563 6.280 5.338 1.00 95.56 71 SER A C 1
ATOM 557 O O . SER A 1 71 ? -3.703 5.534 5.789 1.00 95.56 71 SER A O 1
ATOM 559 N N . ILE A 1 72 ? -5.866 6.011 5.496 1.00 95.75 72 ILE A N 1
ATOM 560 C CA . ILE A 1 72 ? -6.350 4.823 6.230 1.00 95.75 72 ILE A CA 1
ATOM 561 C C . ILE A 1 72 ? -5.871 3.538 5.539 1.00 95.75 72 ILE A C 1
ATOM 563 O O . ILE A 1 72 ? -5.321 2.643 6.175 1.00 95.75 72 ILE A O 1
ATOM 567 N N . ALA A 1 73 ? -6.048 3.450 4.217 1.00 95.50 73 ALA A N 1
ATOM 568 C CA . ALA A 1 73 ? -5.576 2.304 3.443 1.00 95.50 73 ALA A CA 1
ATOM 569 C C . ALA A 1 73 ? -4.045 2.287 3.325 1.00 95.50 73 ALA A C 1
ATOM 571 O O . ALA A 1 73 ? -3.443 1.219 3.387 1.00 95.50 73 ALA A O 1
ATOM 572 N N . LEU A 1 74 ? -3.402 3.453 3.199 1.00 93.31 74 LEU A N 1
ATOM 573 C CA . LEU A 1 74 ? -1.941 3.540 3.168 1.00 93.31 74 LEU A CA 1
ATOM 574 C C . LEU A 1 74 ? -1.315 2.967 4.447 1.00 93.31 74 LEU A C 1
ATOM 576 O O . LEU A 1 74 ? -0.451 2.096 4.360 1.00 93.31 74 LEU A O 1
ATOM 580 N N . ASN A 1 75 ? -1.786 3.404 5.616 1.00 92.00 75 ASN A N 1
ATOM 581 C CA . ASN A 1 75 ? -1.280 2.963 6.916 1.00 92.00 75 ASN A CA 1
ATOM 582 C C . ASN A 1 75 ? -1.516 1.465 7.139 1.00 92.00 75 ASN A C 1
ATOM 584 O O . ASN A 1 75 ? -0.659 0.784 7.696 1.00 92.00 75 ASN A O 1
ATOM 588 N N . HIS A 1 76 ? -2.630 0.928 6.630 1.00 92.19 76 HIS A N 1
ATOM 589 C CA . HIS A 1 76 ? -2.894 -0.513 6.637 1.00 92.19 76 HIS A CA 1
ATOM 590 C C . HIS A 1 76 ? -1.819 -1.321 5.888 1.00 92.19 76 HIS A C 1
ATOM 592 O O . HIS A 1 76 ? -1.405 -2.397 6.331 1.00 92.19 76 HIS A O 1
ATOM 598 N N . TYR A 1 77 ? -1.321 -0.793 4.764 1.00 87.38 77 TYR A N 1
ATOM 599 C CA . TYR A 1 77 ? -0.290 -1.448 3.950 1.00 87.38 77 TYR A CA 1
ATOM 600 C C . TYR A 1 77 ? 1.147 -1.157 4.392 1.00 87.38 77 TYR A C 1
ATOM 602 O O . TYR A 1 77 ? 2.045 -1.963 4.122 1.00 87.38 77 TYR A O 1
ATOM 610 N N . GLN A 1 78 ? 1.397 -0.037 5.069 1.00 82.62 78 GLN A N 1
ATOM 611 C CA . GLN A 1 78 ? 2.728 0.369 5.523 1.00 82.62 78 GLN A CA 1
ATOM 612 C C . GLN A 1 78 ? 3.197 -0.442 6.743 1.00 82.62 78 GLN A C 1
ATOM 614 O O . GLN A 1 78 ? 3.324 0.058 7.853 1.00 82.62 78 GLN A O 1
ATOM 619 N N . LYS A 1 79 ? 3.524 -1.720 6.520 1.00 75.69 79 LYS A N 1
ATOM 620 C CA . LYS A 1 79 ? 4.001 -2.643 7.569 1.00 75.69 79 LYS A CA 1
ATOM 621 C C . LYS A 1 79 ? 5.530 -2.714 7.700 1.00 75.69 79 LYS A C 1
ATOM 623 O O . LYS A 1 79 ? 6.032 -3.386 8.594 1.00 75.69 79 LYS A O 1
ATOM 628 N N . ASN A 1 80 ? 6.294 -2.075 6.803 1.00 80.25 80 ASN A N 1
ATOM 629 C CA . ASN A 1 80 ? 7.757 -2.198 6.772 1.00 80.25 80 ASN A CA 1
ATOM 630 C C . ASN A 1 80 ? 8.479 -0.877 7.109 1.00 80.25 80 ASN A C 1
ATOM 632 O O . ASN A 1 80 ? 8.620 -0.026 6.225 1.00 80.25 80 ASN A O 1
ATOM 636 N N . PRO A 1 81 ? 9.057 -0.740 8.318 1.00 77.69 81 PRO A N 1
ATOM 637 C CA . PRO A 1 81 ? 9.736 0.486 8.752 1.00 77.69 81 PRO A CA 1
ATOM 638 C C . PRO A 1 81 ? 11.016 0.800 7.957 1.00 77.69 81 PRO A C 1
ATOM 640 O O . PRO A 1 81 ? 11.509 1.927 7.967 1.00 77.69 81 PRO A O 1
ATOM 643 N N . LYS A 1 82 ? 11.588 -0.174 7.231 1.00 83.38 82 LYS A N 1
ATOM 644 C CA . LYS A 1 82 ? 12.747 0.072 6.353 1.00 83.38 82 LYS A CA 1
ATOM 645 C C . LYS A 1 82 ? 12.347 0.722 5.024 1.00 83.38 82 LYS A C 1
ATOM 647 O O . LYS A 1 82 ? 13.196 1.348 4.390 1.00 83.38 82 LYS A O 1
ATOM 652 N N . GLY A 1 83 ? 11.087 0.574 4.606 1.00 84.81 83 GLY A N 1
ATOM 653 C CA . GLY A 1 83 ? 10.585 1.093 3.331 1.00 84.81 83 GLY A CA 1
ATOM 654 C C . GLY A 1 83 ? 10.661 2.615 3.253 1.00 84.81 83 GLY A C 1
ATOM 655 O O . GLY A 1 83 ? 11.136 3.152 2.256 1.00 84.81 83 GLY A O 1
ATOM 6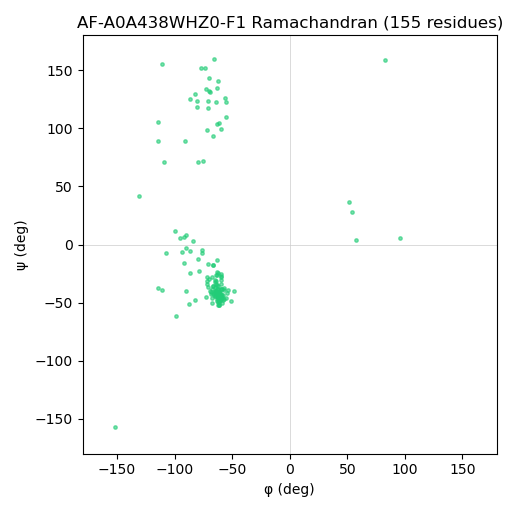56 N N . GLU A 1 84 ? 10.302 3.298 4.338 1.00 84.00 84 GLU A N 1
ATOM 657 C CA . GLU A 1 84 ? 10.329 4.760 4.430 1.00 84.00 84 GLU A CA 1
ATOM 658 C C . GLU A 1 84 ? 11.741 5.329 4.226 1.00 84.00 84 GLU A C 1
ATOM 660 O O . GLU A 1 84 ? 11.940 6.248 3.433 1.00 84.00 84 GLU A O 1
ATOM 665 N N . LYS A 1 85 ? 12.756 4.718 4.852 1.00 88.75 85 LYS A N 1
ATOM 666 C CA . LYS A 1 85 ? 14.162 5.133 4.695 1.00 88.75 85 LYS A CA 1
ATOM 667 C C . LYS A 1 85 ? 14.681 4.954 3.267 1.00 88.75 85 LYS A C 1
ATOM 669 O O . LYS A 1 85 ? 15.540 5.710 2.821 1.00 88.75 85 LYS A O 1
ATOM 674 N N . ILE A 1 86 ? 14.215 3.925 2.560 1.00 90.50 86 ILE A N 1
ATOM 675 C CA . ILE A 1 86 ? 14.585 3.698 1.156 1.00 90.50 86 ILE A CA 1
ATOM 676 C C . ILE A 1 86 ? 13.880 4.726 0.269 1.00 90.50 86 ILE A C 1
ATOM 678 O O . ILE A 1 86 ? 14.525 5.340 -0.580 1.00 90.50 86 ILE A O 1
ATOM 682 N N . ALA A 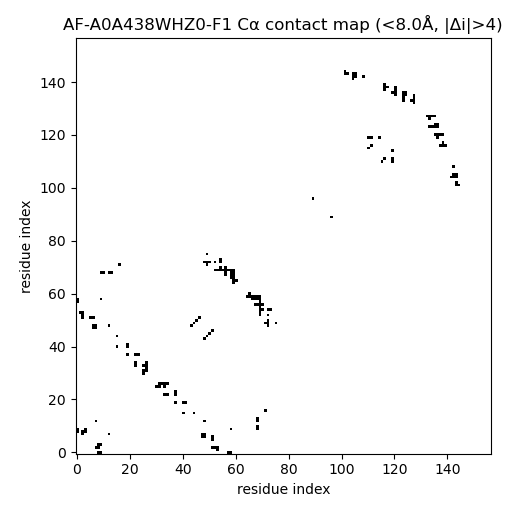1 87 ? 12.584 4.944 0.497 1.00 88.94 87 ALA A N 1
ATOM 683 C CA . ALA A 1 87 ? 11.793 5.922 -0.238 1.00 88.94 87 ALA A CA 1
ATOM 684 C C . ALA A 1 87 ? 12.373 7.335 -0.092 1.00 88.94 87 ALA A C 1
ATOM 686 O O . ALA A 1 87 ? 12.580 8.008 -1.099 1.00 88.94 87 ALA A O 1
ATOM 687 N N . SER A 1 88 ? 12.733 7.756 1.124 1.00 90.19 88 SER A N 1
ATOM 688 C CA . SER A 1 88 ? 13.327 9.077 1.355 1.00 90.19 88 SER A CA 1
ATOM 689 C C . SER A 1 88 ? 14.672 9.245 0.644 1.00 90.19 88 SER A C 1
ATOM 691 O O . SER A 1 88 ? 14.912 10.275 0.016 1.00 90.19 88 SER A O 1
ATOM 693 N N . LYS A 1 89 ? 15.531 8.216 0.642 1.00 93.88 89 LYS A N 1
ATOM 694 C CA . LYS A 1 89 ? 16.790 8.246 -0.121 1.00 93.88 89 LYS A CA 1
ATOM 695 C C . LYS A 1 89 ? 16.561 8.381 -1.625 1.00 93.88 89 LYS A C 1
ATOM 697 O O . LYS A 1 89 ? 17.279 9.154 -2.256 1.00 93.88 89 LYS A O 1
ATOM 702 N N . ILE A 1 90 ? 15.582 7.658 -2.178 1.00 94.44 90 ILE A N 1
ATOM 703 C CA . ILE A 1 90 ? 15.201 7.752 -3.596 1.00 94.44 90 ILE A CA 1
ATOM 704 C C . ILE A 1 90 ? 14.708 9.165 -3.916 1.00 94.44 90 ILE A C 1
ATOM 706 O O . ILE A 1 90 ? 15.204 9.772 -4.863 1.00 94.44 90 ILE A O 1
ATOM 710 N N . LEU A 1 91 ? 13.793 9.703 -3.104 1.00 92.25 91 LEU A N 1
ATOM 711 C CA . LEU A 1 91 ? 13.211 11.036 -3.290 1.00 92.25 91 LEU A CA 1
ATOM 712 C C . LEU A 1 91 ? 14.272 12.141 -3.230 1.00 92.25 91 LEU A C 1
ATOM 714 O O . LEU A 1 91 ? 14.299 13.015 -4.094 1.00 92.25 91 LEU A O 1
ATOM 718 N N . ASN A 1 92 ? 15.205 12.051 -2.283 1.00 94.56 92 ASN A N 1
ATOM 719 C CA . ASN A 1 92 ? 16.291 13.023 -2.143 1.00 94.56 92 ASN A CA 1
ATOM 720 C C . ASN A 1 92 ? 17.340 12.924 -3.267 1.00 94.56 92 ASN A C 1
ATOM 722 O O . ASN A 1 92 ? 18.108 13.858 -3.469 1.00 94.56 92 ASN A O 1
ATOM 726 N N . HIS A 1 93 ? 17.376 11.813 -4.014 1.00 94.44 93 HIS A N 1
ATOM 727 C CA . HIS A 1 93 ? 18.354 11.565 -5.080 1.00 94.44 93 HIS A CA 1
ATOM 728 C C . HIS A 1 93 ? 17.679 11.106 -6.380 1.00 94.44 93 HIS A C 1
ATOM 730 O O . HIS A 1 93 ? 18.164 10.197 -7.063 1.00 94.44 93 HIS A O 1
ATOM 736 N N . MET A 1 94 ? 16.551 11.721 -6.747 1.00 91.06 94 MET A N 1
ATOM 737 C CA . MET A 1 94 ? 15.766 11.314 -7.922 1.00 91.06 94 MET A CA 1
ATOM 738 C C . MET A 1 94 ? 16.554 11.403 -9.231 1.00 91.06 94 MET A C 1
ATOM 740 O O . MET A 1 94 ? 16.440 10.521 -10.085 1.00 91.06 94 MET A O 1
ATOM 744 N N . GLN A 1 95 ? 17.398 12.424 -9.396 1.00 89.38 95 GLN A N 1
ATOM 745 C CA . GLN A 1 95 ? 18.220 12.575 -10.599 1.00 89.38 95 GLN A CA 1
ATOM 746 C C . GLN A 1 95 ? 19.206 11.409 -10.762 1.00 89.38 95 GLN A C 1
ATOM 748 O O . GLN A 1 95 ? 19.289 10.801 -11.832 1.00 89.38 95 GLN A O 1
ATOM 753 N N . THR A 1 96 ? 19.903 11.037 -9.689 1.00 93.00 96 THR A N 1
ATOM 754 C CA . THR A 1 96 ? 20.840 9.907 -9.695 1.00 93.00 96 THR A CA 1
ATOM 755 C C . THR A 1 96 ? 20.101 8.584 -9.858 1.00 93.00 96 THR A C 1
ATOM 757 O O . THR A 1 96 ? 20.466 7.773 -10.707 1.00 93.00 96 THR A O 1
ATOM 760 N N . THR A 1 97 ? 19.011 8.387 -9.115 1.00 93.38 97 THR A N 1
ATOM 761 C CA . THR A 1 97 ? 18.208 7.156 -9.162 1.00 93.38 97 THR A CA 1
ATOM 762 C C . THR A 1 97 ? 17.650 6.907 -10.562 1.00 93.38 97 THR A C 1
ATOM 764 O O . THR A 1 97 ? 17.764 5.804 -11.097 1.00 93.38 97 THR A O 1
ATOM 767 N N . THR A 1 98 ? 17.105 7.941 -11.208 1.00 91.06 98 THR A N 1
ATOM 768 C CA . THR A 1 98 ? 16.606 7.829 -12.586 1.00 91.06 98 THR A CA 1
ATOM 769 C C . THR A 1 98 ? 17.733 7.591 -13.586 1.00 91.06 98 THR A C 1
ATOM 771 O O . THR A 1 98 ? 17.551 6.830 -14.534 1.00 91.06 98 THR A O 1
ATOM 774 N N . SER A 1 99 ? 18.914 8.175 -13.378 1.00 90.38 99 SER A N 1
ATOM 775 C CA . SER A 1 99 ? 20.085 7.934 -14.231 1.00 90.38 99 SER A CA 1
ATOM 776 C C . SER A 1 99 ? 20.564 6.482 -14.145 1.00 90.38 99 SER A C 1
ATOM 778 O O . SER A 1 99 ? 20.767 5.843 -15.179 1.00 90.38 99 SER A O 1
ATOM 780 N N . VAL A 1 100 ? 20.635 5.920 -12.934 1.00 92.44 100 VAL A N 1
ATOM 781 C CA . VAL A 1 100 ? 20.931 4.495 -12.706 1.00 92.44 100 VAL A CA 1
ATOM 782 C C . VAL A 1 100 ? 19.870 3.602 -13.357 1.00 92.44 100 VAL A C 1
ATOM 784 O O . VAL A 1 100 ? 20.216 2.621 -14.014 1.00 92.44 100 VAL A O 1
ATOM 787 N N . ALA A 1 101 ? 18.587 3.958 -13.251 1.00 90.75 101 ALA A N 1
ATOM 788 C CA . ALA A 1 101 ? 17.506 3.218 -13.901 1.00 90.75 101 ALA A CA 1
ATOM 789 C C . ALA A 1 101 ? 17.591 3.267 -15.441 1.00 90.75 101 ALA A C 1
ATOM 791 O O . ALA A 1 101 ? 17.389 2.257 -16.112 1.00 90.75 101 ALA A O 1
ATOM 792 N N . ARG A 1 102 ? 17.937 4.416 -16.036 1.00 90.31 102 ARG A N 1
ATOM 793 C CA . ARG A 1 102 ? 18.165 4.512 -17.491 1.00 90.31 102 ARG A CA 1
ATOM 794 C C . ARG A 1 102 ? 19.345 3.646 -17.924 1.00 90.31 102 ARG A C 1
ATOM 796 O O . ARG A 1 102 ? 19.255 2.957 -18.942 1.00 90.31 102 ARG A O 1
ATOM 803 N N . PHE A 1 103 ? 20.434 3.677 -17.157 1.00 91.50 103 PHE A N 1
ATOM 804 C CA . PHE A 1 103 ? 21.612 2.859 -17.419 1.00 91.50 103 PHE A CA 1
ATOM 805 C C . PHE A 1 103 ? 21.285 1.364 -17.336 1.00 91.50 103 PHE A C 1
ATOM 807 O O . PHE A 1 103 ? 21.631 0.619 -18.250 1.00 91.50 103 PHE A O 1
ATOM 814 N N . SER A 1 104 ? 20.548 0.928 -16.312 1.00 90.31 104 SER A N 1
ATOM 815 C CA . SER A 1 104 ? 20.172 -0.482 -16.161 1.00 90.31 104 SER A CA 1
ATOM 816 C C . SER A 1 104 ? 19.312 -0.984 -17.326 1.00 90.31 104 SER A C 1
ATOM 818 O O . SER A 1 104 ? 19.570 -2.071 -17.846 1.00 90.31 104 SER A O 1
ATOM 820 N N . LEU A 1 105 ? 18.361 -0.177 -17.812 1.00 90.31 105 LEU A N 1
ATOM 821 C CA . LEU A 1 105 ? 17.573 -0.496 -19.010 1.00 90.31 105 LEU A CA 1
ATOM 822 C C . LEU A 1 105 ? 18.444 -0.586 -20.271 1.00 90.31 105 LEU A C 1
ATOM 824 O O . LEU A 1 105 ? 18.241 -1.478 -21.098 1.00 90.31 105 LEU A O 1
ATOM 828 N N . LYS A 1 106 ? 19.435 0.304 -20.423 1.00 90.50 106 LYS A N 1
ATOM 829 C CA . LYS A 1 106 ? 20.389 0.253 -21.543 1.00 90.50 106 LYS A CA 1
ATOM 830 C C . LYS A 1 106 ? 21.202 -1.044 -21.508 1.00 90.50 106 LYS A C 1
ATOM 832 O O . LYS A 1 106 ? 21.302 -1.719 -22.530 1.00 90.50 106 LYS A O 1
ATOM 837 N N . SER A 1 107 ? 21.715 -1.423 -20.340 1.00 90.31 107 SER A N 1
ATOM 838 C CA . SER A 1 107 ? 22.462 -2.671 -20.149 1.00 90.31 107 SER A CA 1
ATOM 839 C C . SER A 1 107 ? 21.600 -3.899 -20.441 1.00 90.31 107 SER A C 1
ATOM 841 O O . SER A 1 107 ? 22.023 -4.782 -21.185 1.00 90.31 107 SER A O 1
ATOM 843 N N . ALA A 1 108 ? 20.360 -3.928 -19.944 1.00 89.3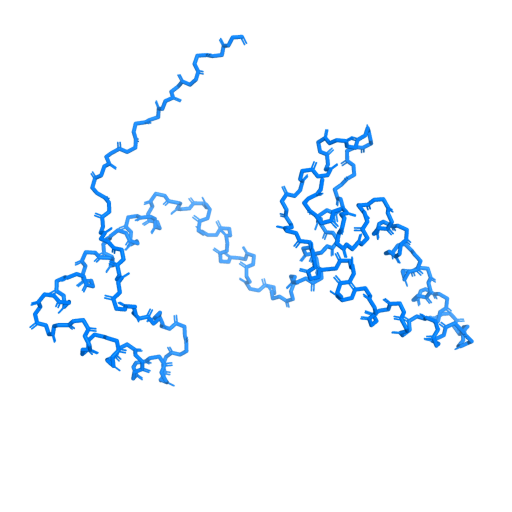8 108 ALA A N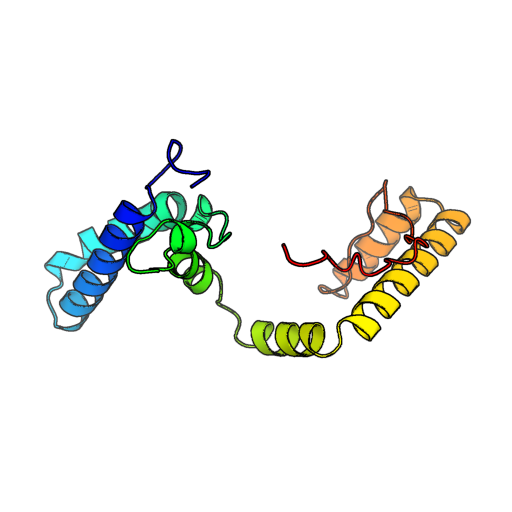 1
ATOM 844 C CA . ALA A 1 108 ? 19.425 -5.017 -20.219 1.00 89.38 108 ALA A CA 1
ATOM 845 C C . ALA A 1 108 ? 19.142 -5.170 -21.720 1.00 89.38 108 ALA A C 1
ATOM 847 O O . ALA A 1 108 ? 19.095 -6.291 -22.220 1.00 89.38 108 ALA A O 1
ATOM 848 N N . ARG A 1 109 ? 19.031 -4.059 -22.460 1.00 87.81 109 ARG A N 1
ATOM 849 C CA . ARG A 1 109 ? 18.866 -4.082 -23.918 1.00 87.81 109 ARG A CA 1
ATOM 850 C C . ARG A 1 109 ? 20.089 -4.644 -24.644 1.00 87.81 109 ARG A C 1
ATOM 852 O O . ARG A 1 109 ? 19.919 -5.401 -25.594 1.00 87.81 109 ARG A O 1
ATOM 859 N N . VAL A 1 110 ? 21.301 -4.285 -24.220 1.00 90.25 110 VAL A N 1
ATOM 860 C CA . VAL A 1 110 ? 22.538 -4.838 -24.803 1.00 90.25 110 VAL A CA 1
ATOM 861 C C . VAL A 1 110 ? 22.573 -6.351 -24.611 1.00 90.25 110 VAL A C 1
ATOM 863 O O . VAL A 1 110 ? 22.767 -7.083 -25.577 1.00 90.25 110 VAL A O 1
ATOM 866 N N . VAL A 1 111 ? 22.289 -6.824 -23.396 1.00 90.38 111 VAL A N 1
ATOM 867 C CA . VAL A 1 111 ? 22.205 -8.261 -23.112 1.00 90.38 111 VAL A CA 1
ATOM 868 C C . VAL A 1 111 ? 21.097 -8.910 -23.945 1.00 90.38 111 VAL A C 1
ATOM 870 O O . VAL A 1 111 ? 21.342 -9.921 -24.593 1.00 90.38 111 VAL A O 1
ATOM 873 N N . GLN A 1 112 ? 19.905 -8.310 -24.014 1.00 89.38 112 GLN A N 1
ATOM 874 C CA . GLN A 1 112 ? 18.796 -8.823 -24.823 1.00 89.38 112 GLN A CA 1
ATOM 875 C C . GLN A 1 112 ? 19.165 -8.968 -26.305 1.00 89.38 112 GLN A C 1
ATOM 877 O O . GLN A 1 112 ? 18.757 -9.944 -26.928 1.00 89.38 112 GLN A O 1
ATOM 882 N N . ASN A 1 113 ? 19.930 -8.029 -26.865 1.00 88.75 113 ASN A N 1
ATOM 883 C CA . ASN A 1 113 ? 20.390 -8.099 -28.252 1.00 88.75 113 ASN A CA 1
ATOM 884 C C . ASN A 1 113 ? 21.439 -9.201 -28.474 1.00 88.75 113 ASN A C 1
ATOM 886 O O . ASN A 1 113 ? 21.513 -9.736 -29.573 1.00 88.75 113 ASN A O 1
ATOM 890 N N . LEU A 1 114 ? 22.237 -9.535 -27.453 1.00 91.81 114 LEU A N 1
ATOM 891 C CA . LEU A 1 114 ? 23.278 -10.564 -27.536 1.00 91.81 114 LEU A CA 1
ATOM 892 C C . LEU A 1 114 ? 22.722 -11.981 -27.351 1.00 91.81 114 LEU A C 1
ATOM 894 O O . LEU A 1 114 ? 23.049 -12.871 -28.127 1.00 91.81 114 LEU A O 1
ATOM 898 N N . ILE A 1 115 ? 21.896 -12.201 -26.322 1.00 91.25 115 ILE A N 1
ATOM 899 C CA . ILE A 1 115 ? 21.424 -13.547 -25.938 1.00 91.25 115 ILE A CA 1
ATOM 900 C C . ILE A 1 115 ? 19.951 -13.808 -26.277 1.00 91.25 115 ILE A C 1
ATOM 902 O O . ILE A 1 115 ? 19.476 -14.931 -26.119 1.00 91.25 115 ILE A O 1
ATOM 906 N N . GLY A 1 116 ? 19.214 -12.796 -26.732 1.00 89.69 116 GLY A N 1
ATOM 907 C CA . GLY A 1 116 ? 17.788 -12.888 -27.038 1.00 89.69 116 GLY A CA 1
ATOM 908 C C . GLY A 1 116 ? 16.865 -12.732 -25.813 1.00 89.69 116 GLY A C 1
ATOM 909 O O . GLY A 1 116 ? 17.264 -12.955 -24.664 1.00 89.69 116 GLY A O 1
ATOM 910 N N . PRO A 1 117 ? 15.585 -12.369 -26.033 1.00 86.31 117 PRO A N 1
ATOM 911 C CA . PRO A 1 117 ? 14.625 -12.079 -24.962 1.00 86.31 117 PRO A CA 1
ATOM 912 C C . PRO A 1 117 ? 14.266 -13.302 -24.110 1.00 86.31 117 PRO A C 1
ATOM 914 O O . PRO A 1 117 ? 14.091 -13.176 -22.900 1.00 86.31 117 PRO A O 1
ATOM 917 N N . HIS A 1 118 ? 14.180 -14.494 -24.707 1.00 87.88 118 HIS A N 1
ATOM 918 C CA . HIS A 1 118 ? 13.840 -15.720 -23.980 1.00 87.88 118 HIS A CA 1
ATOM 919 C C . HIS A 1 118 ? 14.917 -16.096 -22.947 1.00 87.88 118 HIS A C 1
ATOM 921 O O . HIS A 1 118 ? 14.612 -16.387 -21.789 1.00 87.88 118 HIS A O 1
ATOM 927 N N . ASN A 1 119 ? 16.189 -16.011 -23.339 1.00 89.88 119 ASN A N 1
ATOM 928 C CA . ASN A 1 119 ? 17.309 -16.353 -22.465 1.00 89.88 119 ASN A CA 1
ATOM 929 C C . ASN A 1 119 ? 17.510 -15.311 -21.363 1.00 89.88 119 ASN A C 1
ATOM 931 O O . ASN A 1 119 ? 17.819 -15.678 -20.232 1.00 89.88 119 ASN A O 1
ATOM 935 N N . LEU A 1 120 ? 17.244 -14.030 -21.644 1.00 90.19 120 LEU A N 1
ATOM 936 C CA . LEU A 1 120 ? 17.256 -12.980 -20.625 1.00 90.19 120 LEU A CA 1
ATOM 937 C C . LEU A 1 120 ? 16.205 -13.232 -19.526 1.00 90.19 120 LEU A C 1
ATOM 939 O O . LEU A 1 120 ? 16.500 -13.100 -18.334 1.00 90.19 120 LEU A O 1
ATOM 943 N N . VAL A 1 121 ? 14.987 -13.642 -19.894 1.00 91.75 121 VAL A N 1
ATOM 944 C CA . VAL A 1 121 ? 13.941 -13.995 -18.915 1.00 91.75 121 VAL A CA 1
ATOM 945 C C . VAL A 1 121 ? 14.374 -15.188 -18.058 1.00 91.75 121 VAL A C 1
ATOM 947 O O . VAL A 1 121 ? 14.254 -15.134 -16.831 1.00 91.75 121 VAL A O 1
ATOM 950 N N . SER A 1 122 ? 14.925 -16.237 -18.670 1.00 91.56 122 SER A N 1
ATOM 951 C CA . SER A 1 122 ? 15.408 -17.425 -17.951 1.00 91.56 122 SER A CA 1
ATOM 952 C C . SER A 1 122 ? 16.581 -17.112 -17.017 1.00 91.56 122 SER A C 1
ATOM 954 O O . SER A 1 122 ? 16.567 -17.528 -15.857 1.00 91.56 122 SER A O 1
ATOM 956 N N . LEU A 1 123 ? 17.544 -16.307 -17.473 1.00 90.69 123 LEU A N 1
ATOM 957 C CA . LEU A 1 123 ? 18.691 -15.867 -16.680 1.00 90.69 123 LEU A CA 1
ATOM 958 C C . LEU A 1 123 ? 18.244 -15.064 -15.455 1.00 90.69 123 LEU A C 1
ATOM 960 O O . LEU A 1 123 ? 18.600 -15.395 -14.324 1.00 90.69 123 LEU A O 1
ATOM 964 N N . THR A 1 124 ? 17.415 -14.036 -15.658 1.00 91.62 124 THR A N 1
ATOM 965 C CA . THR A 1 124 ? 16.931 -13.201 -14.546 1.00 91.62 124 THR A CA 1
ATOM 966 C C . THR A 1 124 ? 16.048 -13.982 -13.573 1.00 91.62 124 THR A C 1
ATOM 968 O O . THR A 1 124 ? 16.106 -13.738 -12.367 1.00 91.62 124 THR A O 1
ATOM 971 N N . LYS A 1 125 ? 15.282 -14.973 -14.054 1.00 91.81 125 LYS A N 1
ATOM 972 C CA . LYS A 1 125 ? 14.535 -15.911 -13.201 1.00 91.81 125 LYS A CA 1
ATOM 973 C C . LYS A 1 125 ? 15.475 -16.758 -12.334 1.00 91.81 125 LYS A C 1
ATOM 975 O O . LYS A 1 125 ? 15.190 -16.934 -11.150 1.00 91.81 125 LYS A O 1
ATOM 980 N N . GLY A 1 126 ? 16.584 -17.240 -12.899 1.00 93.06 126 GLY A N 1
ATOM 981 C CA . GLY A 1 126 ? 17.629 -17.964 -12.171 1.00 93.06 126 GLY A CA 1
ATOM 982 C C . GLY A 1 126 ? 18.281 -17.102 -11.091 1.00 93.06 126 GLY A C 1
ATOM 983 O O . GLY A 1 126 ? 18.272 -17.480 -9.922 1.00 93.06 126 GLY A O 1
ATOM 984 N N . ILE A 1 127 ? 18.743 -15.900 -11.450 1.00 93.56 127 ILE A N 1
ATOM 985 C CA . ILE A 1 127 ? 19.364 -14.952 -10.508 1.00 93.56 127 ILE A CA 1
ATOM 986 C C . ILE A 1 127 ? 18.396 -14.596 -9.376 1.00 93.56 127 ILE A C 1
ATOM 988 O O . ILE A 1 127 ? 18.777 -14.640 -8.209 1.00 93.56 127 ILE A O 1
ATOM 992 N N . LYS A 1 128 ? 17.124 -14.316 -9.690 1.00 91.44 128 LYS A N 1
ATOM 993 C CA . LYS A 1 128 ? 16.100 -13.975 -8.691 1.00 91.44 128 LYS A CA 1
ATOM 994 C C . LYS A 1 128 ? 15.863 -15.083 -7.656 1.00 91.44 128 LYS A C 1
ATOM 996 O O . LYS A 1 128 ? 15.512 -14.779 -6.516 1.00 91.44 128 LYS A O 1
ATOM 1001 N N . LYS A 1 129 ? 16.050 -16.358 -8.023 1.00 92.25 129 LYS A N 1
ATOM 1002 C CA . LYS A 1 129 ? 15.929 -17.490 -7.085 1.00 92.25 129 LYS A CA 1
ATOM 1003 C C . LYS A 1 129 ? 16.966 -17.401 -5.958 1.00 92.25 129 LYS A C 1
ATOM 1005 O O . LYS A 1 129 ? 16.644 -17.740 -4.824 1.00 92.25 129 LYS A O 1
ATOM 1010 N N . PHE A 1 130 ? 18.168 -16.914 -6.266 1.00 92.81 130 PHE A N 1
ATOM 1011 C CA . PHE A 1 130 ? 19.255 -16.734 -5.299 1.00 92.81 130 PHE A CA 1
ATOM 1012 C C . PHE A 1 130 ? 19.227 -15.346 -4.646 1.00 92.81 130 PHE A C 1
ATOM 1014 O O . PHE A 1 130 ? 19.416 -15.216 -3.441 1.00 92.81 130 PHE A O 1
ATOM 1021 N N . ILE A 1 131 ? 18.924 -14.309 -5.427 1.00 93.50 131 ILE A N 1
ATOM 1022 C CA . ILE A 1 131 ? 18.856 -12.915 -4.991 1.00 93.50 131 ILE A CA 1
ATOM 1023 C C . ILE A 1 131 ? 17.405 -12.442 -5.124 1.00 93.50 131 ILE A C 1
ATOM 1025 O O . ILE A 1 131 ? 17.008 -11.879 -6.142 1.00 93.50 131 ILE A O 1
ATOM 1029 N N . LYS A 1 132 ? 16.601 -12.633 -4.068 1.00 86.25 132 LYS A N 1
ATOM 1030 C CA . LYS A 1 132 ? 15.181 -12.224 -4.029 1.00 86.25 132 LYS A CA 1
ATOM 1031 C C . LYS A 1 132 ? 14.895 -10.778 -4.496 1.00 86.25 132 LYS A C 1
ATOM 1033 O O . LYS A 1 132 ? 13.888 -10.607 -5.186 1.00 86.25 132 LYS A O 1
ATOM 1038 N N . PRO A 1 133 ? 15.709 -9.748 -4.167 1.00 87.56 133 PRO A N 1
ATOM 1039 C CA . PRO A 1 133 ? 15.457 -8.376 -4.627 1.00 87.56 133 PRO A CA 1
ATOM 1040 C C . PRO A 1 133 ? 15.823 -8.123 -6.098 1.00 87.56 133 PRO A C 1
ATOM 1042 O O . PRO A 1 133 ? 15.570 -7.030 -6.602 1.00 87.56 133 PRO A O 1
ATOM 1045 N N . PHE A 1 134 ? 16.413 -9.092 -6.804 1.00 89.38 134 PHE A N 1
ATOM 1046 C CA . PHE A 1 134 ? 16.774 -8.920 -8.207 1.00 89.38 134 PHE A CA 1
ATOM 1047 C C . PHE A 1 134 ? 15.516 -8.862 -9.102 1.00 89.38 134 PHE A C 1
ATOM 1049 O O . PHE A 1 134 ? 14.623 -9.714 -8.976 1.00 89.38 134 PHE A O 1
ATOM 1056 N N . PRO A 1 135 ? 15.409 -7.877 -10.016 1.00 86.50 135 PRO A N 1
ATOM 1057 C CA . PRO A 1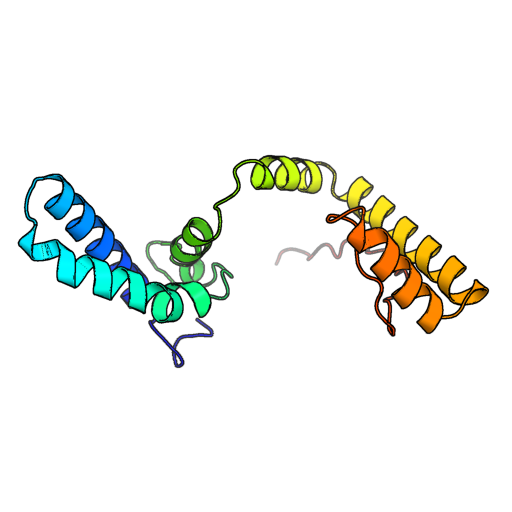 135 ? 14.232 -7.718 -10.861 1.00 86.50 135 PRO A CA 1
ATOM 1058 C C . PRO A 1 135 ? 14.132 -8.834 -11.909 1.00 86.50 135 PRO A C 1
ATOM 1060 O O . PRO A 1 135 ? 15.123 -9.280 -12.484 1.00 86.50 135 PRO A O 1
ATOM 1063 N N . LYS A 1 136 ? 12.903 -9.273 -12.192 1.00 88.50 136 LYS A N 1
ATOM 1064 C CA . LYS A 1 136 ? 12.623 -10.225 -13.274 1.00 88.50 136 LYS A CA 1
ATOM 1065 C C . LYS A 1 136 ? 12.533 -9.457 -14.597 1.00 88.50 136 LYS A C 1
ATOM 1067 O O . LYS A 1 136 ? 11.780 -8.489 -14.670 1.00 88.50 136 LYS A O 1
ATOM 1072 N N . ALA A 1 137 ? 13.249 -9.899 -15.631 1.00 88.44 137 ALA A N 1
ATOM 1073 C CA . ALA A 1 137 ? 13.071 -9.359 -16.976 1.00 88.44 137 ALA A CA 1
ATOM 1074 C C . ALA A 1 137 ? 11.756 -9.855 -17.603 1.00 88.44 137 ALA A C 1
ATOM 1076 O O . ALA A 1 137 ? 11.270 -10.948 -17.293 1.00 88.44 137 ALA A O 1
ATOM 1077 N N . PHE A 1 138 ? 11.192 -9.056 -18.506 1.00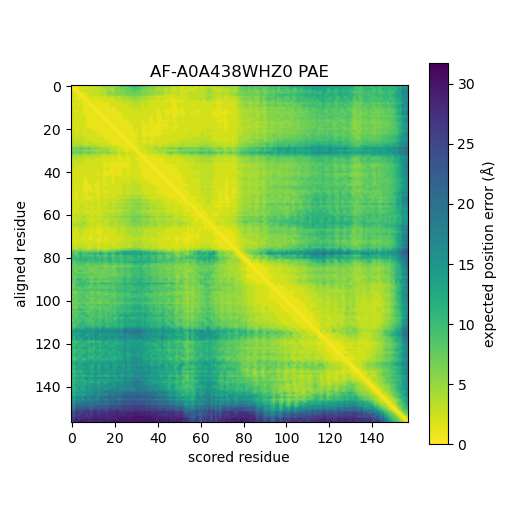 87.38 138 PHE A N 1
ATOM 1078 C CA . PHE A 1 138 ? 9.988 -9.389 -19.269 1.00 87.38 138 PHE A CA 1
ATOM 1079 C C . PHE A 1 138 ? 10.334 -9.596 -20.744 1.00 87.38 138 PHE A C 1
ATOM 1081 O O . PHE A 1 138 ? 11.304 -9.025 -21.236 1.00 87.38 138 PHE A O 1
ATOM 1088 N N . HIS A 1 139 ? 9.514 -10.371 -21.461 1.00 84.12 139 HIS A N 1
ATOM 1089 C CA . HIS A 1 139 ? 9.682 -10.579 -22.906 1.00 84.12 139 HIS A CA 1
ATOM 1090 C C . HIS A 1 139 ? 9.664 -9.256 -23.685 1.00 84.12 139 HIS A C 1
ATOM 1092 O O . HIS A 1 139 ? 10.453 -9.064 -24.607 1.00 84.12 139 HIS A O 1
ATOM 1098 N N . TYR A 1 140 ? 8.811 -8.323 -23.258 1.00 85.12 140 TYR A N 1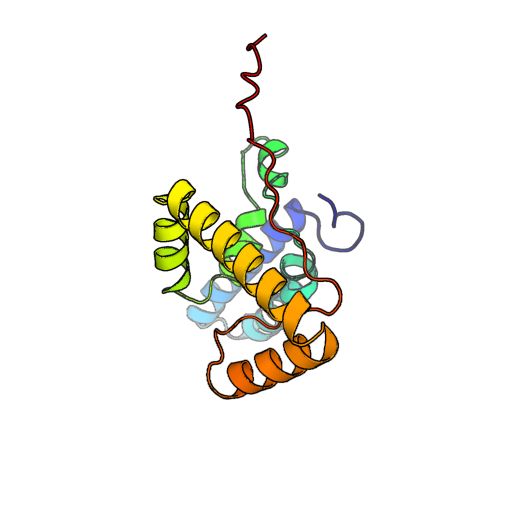
ATOM 1099 C CA . TYR A 1 140 ? 8.689 -6.982 -23.823 1.00 85.12 140 TYR A CA 1
ATOM 1100 C C . TYR A 1 140 ? 9.236 -5.950 -22.836 1.00 85.12 140 TYR A C 1
ATOM 1102 O O . TYR A 1 140 ? 8.489 -5.222 -22.185 1.00 85.12 140 TYR A O 1
ATOM 1110 N N . MET A 1 141 ? 10.559 -5.929 -22.667 1.00 85.31 141 MET A N 1
ATOM 1111 C CA . MET A 1 141 ? 11.203 -4.976 -21.768 1.00 85.31 141 MET A CA 1
ATOM 1112 C C . MET A 1 141 ? 11.183 -3.561 -22.375 1.00 85.31 141 MET A C 1
ATOM 1114 O O . MET A 1 141 ? 11.516 -3.399 -23.556 1.00 85.31 141 MET A O 1
ATOM 1118 N N . PRO A 1 142 ? 10.808 -2.520 -21.605 1.00 83.25 142 PRO A N 1
ATOM 1119 C CA . PRO A 1 142 ? 10.855 -1.153 -22.097 1.00 83.25 142 PRO A CA 1
ATOM 1120 C C . PRO A 1 142 ? 12.291 -0.756 -22.436 1.00 83.25 142 PRO A C 1
ATOM 1122 O O . PRO A 1 142 ? 13.247 -1.083 -21.730 1.00 83.25 142 PRO A O 1
ATOM 1125 N N . LYS A 1 143 ? 12.437 -0.022 -23.536 1.00 81.62 143 LYS A N 1
ATOM 1126 C CA . LYS A 1 143 ? 13.719 0.546 -23.954 1.00 81.62 143 LYS A CA 1
ATOM 1127 C C . LYS A 1 143 ? 14.019 1.778 -23.102 1.00 81.62 143 LYS A C 1
ATOM 1129 O O . LYS A 1 143 ? 13.108 2.464 -22.643 1.00 81.62 143 LYS A O 1
ATOM 1134 N N . ASN A 1 144 ? 15.302 2.075 -22.911 1.00 83.00 144 ASN A N 1
ATOM 1135 C CA . ASN A 1 144 ? 15.712 3.328 -22.292 1.00 83.00 144 ASN A CA 1
ATOM 1136 C C . ASN A 1 144 ? 15.117 4.509 -23.079 1.00 83.00 144 ASN A C 1
ATOM 1138 O O . ASN A 1 144 ? 15.298 4.602 -24.293 1.00 83.00 144 ASN A O 1
ATOM 1142 N N . ASN A 1 145 ? 14.411 5.406 -22.390 1.00 79.81 145 ASN A N 1
ATOM 1143 C CA . ASN A 1 145 ? 13.929 6.636 -23.001 1.00 79.81 145 ASN A CA 1
ATOM 1144 C C . ASN A 1 145 ? 15.076 7.658 -23.038 1.00 79.81 145 ASN A C 1
ATOM 1146 O O . ASN A 1 145 ? 15.607 8.024 -21.987 1.00 79.81 145 ASN A O 1
ATOM 1150 N N . ALA A 1 146 ? 15.469 8.074 -24.243 1.00 76.38 146 ALA A N 1
ATOM 1151 C CA . ALA A 1 146 ? 16.503 9.086 -24.471 1.00 76.38 146 ALA A CA 1
ATOM 1152 C C . ALA A 1 146 ? 15.936 10.513 -24.541 1.00 76.38 146 ALA A C 1
ATOM 1154 O O . ALA A 1 146 ? 16.704 11.460 -24.675 1.00 76.38 146 ALA A O 1
ATOM 1155 N N . TYR A 1 147 ? 14.612 10.668 -24.457 1.00 80.38 147 TYR A N 1
ATOM 1156 C CA . TYR A 1 147 ? 13.962 11.967 -24.526 1.00 80.38 147 TYR A CA 1
ATOM 1157 C C . TYR A 1 147 ? 14.380 12.855 -23.337 1.00 80.38 147 TYR A C 1
ATOM 1159 O O . TYR A 1 147 ? 14.173 12.452 -22.182 1.00 80.38 147 TYR A O 1
ATOM 1167 N N . PRO A 1 148 ? 14.955 14.047 -23.587 1.00 73.44 148 PRO A N 1
ATOM 1168 C CA . PRO A 1 148 ? 15.206 15.022 -22.540 1.00 73.44 148 PRO A CA 1
ATOM 1169 C C . PRO A 1 148 ? 13.865 15.603 -22.084 1.00 73.44 148 PRO A C 1
ATOM 1171 O O . PRO A 1 148 ? 13.133 16.210 -22.860 1.00 73.44 148 PRO A O 1
ATOM 1174 N N . LEU A 1 149 ? 13.512 15.385 -20.817 1.00 70.12 149 LEU A N 1
ATOM 1175 C CA . LEU A 1 149 ? 12.343 16.028 -20.227 1.00 70.12 149 LEU A CA 1
ATOM 1176 C C . LEU A 1 149 ? 12.673 17.506 -20.022 1.00 70.12 149 LEU A C 1
ATOM 1178 O O . LEU A 1 149 ? 13.337 17.867 -19.054 1.00 70.12 149 LEU A O 1
ATOM 1182 N N . GLU A 1 150 ? 12.229 18.351 -20.943 1.00 76.38 150 GLU A N 1
ATOM 1183 C CA . GLU A 1 150 ? 12.219 19.790 -20.721 1.00 76.38 150 GLU A CA 1
ATOM 1184 C C . GLU A 1 150 ? 11.162 20.121 -19.666 1.00 76.38 150 GLU A C 1
ATOM 1186 O O . GLU A 1 150 ? 10.014 19.668 -19.743 1.00 76.38 150 GLU A O 1
ATOM 1191 N N . ASN A 1 151 ? 11.551 20.914 -18.666 1.00 70.38 151 ASN A N 1
ATOM 1192 C CA . ASN A 1 151 ? 10.594 21.486 -17.733 1.00 70.38 151 ASN A CA 1
ATOM 1193 C C . ASN A 1 151 ? 9.671 22.407 -18.528 1.00 70.38 151 ASN A C 1
ATOM 1195 O O . ASN A 1 151 ? 10.046 23.526 -18.874 1.00 70.38 151 ASN A O 1
ATOM 1199 N N . LYS A 1 152 ? 8.449 21.948 -18.801 1.00 67.62 152 LYS A N 1
ATOM 1200 C CA . LYS A 1 152 ? 7.371 22.839 -19.216 1.00 67.62 152 LYS A CA 1
ATOM 1201 C C . LYS A 1 152 ? 7.069 23.730 -18.019 1.00 67.62 152 LYS A C 1
ATOM 1203 O O . LYS A 1 152 ? 6.322 23.336 -17.127 1.00 67.62 152 LYS A O 1
ATOM 1208 N N . THR A 1 153 ? 7.690 24.902 -17.963 1.00 63.25 153 THR A N 1
ATOM 1209 C CA . THR A 1 153 ? 7.249 25.973 -17.078 1.00 63.25 153 THR A CA 1
ATOM 1210 C C . THR A 1 153 ? 5.816 26.294 -17.483 1.00 63.25 153 THR A C 1
ATOM 1212 O O . THR A 1 153 ? 5.560 26.937 -18.500 1.00 63.25 153 THR A O 1
ATOM 1215 N N . LEU A 1 154 ? 4.851 25.763 -16.730 1.00 60.12 154 LEU A N 1
ATOM 1216 C CA . LEU A 1 154 ? 3.474 26.216 -16.818 1.00 60.12 154 LEU A CA 1
ATOM 1217 C C . LEU A 1 154 ? 3.527 27.691 -16.425 1.00 60.12 154 LEU A C 1
ATOM 1219 O O . LEU A 1 154 ? 3.763 28.005 -15.259 1.00 60.12 154 LEU A O 1
ATOM 1223 N N . LYS A 1 155 ? 3.425 28.594 -17.407 1.00 47.91 155 LYS A N 1
ATOM 1224 C CA . LYS A 1 155 ? 3.237 30.019 -17.134 1.00 47.91 155 LYS A CA 1
ATOM 1225 C C . LYS A 1 155 ? 1.988 30.104 -16.260 1.00 47.91 155 LYS A C 1
ATOM 1227 O O . LYS A 1 155 ? 0.909 29.753 -16.728 1.00 47.91 155 LYS A O 1
ATOM 1232 N N . GLY A 1 156 ? 2.173 30.447 -14.986 1.00 53.00 156 GLY A N 1
ATOM 1233 C CA . GLY A 1 156 ? 1.070 30.671 -14.062 1.00 53.00 156 GLY A CA 1
ATOM 1234 C C . GLY A 1 156 ? 0.143 31.718 -14.667 1.00 53.00 156 GLY A C 1
ATOM 1235 O O . GLY A 1 156 ? 0.614 32.789 -15.051 1.00 53.00 156 GLY A O 1
ATOM 1236 N N . GLY A 1 157 ? -1.121 31.344 -14.838 1.00 38.38 157 GLY A N 1
ATOM 1237 C CA . GLY A 1 157 ? -2.222 32.269 -15.086 1.00 38.38 157 GLY A CA 1
ATOM 1238 C C . GLY A 1 157 ? -2.845 32.701 -13.773 1.00 38.38 157 GLY A C 1
ATOM 1239 O O . GLY A 1 157 ? -2.705 31.937 -12.789 1.00 38.38 157 GLY A O 1
#

Foldseek 3Di:
DVCVVPADDLVVLVVLVVVLVVLVVCVVVPVCVSVVVNVVSVVVCVVRQAVSQPLPQVVLVVDPVSDRSSVVNVVVPPPDPVVVVVVVVCVVPVVVNVVVVLVVLQVLVVVCVVPNLVVQQVVQVVVCVVVVVRDGGDSDRDHRDPDDDDPPPPPDD

Mean predicted aligned error: 7.66 Å